Protein AF-A0A830ZNP5-F1 (afdb_monomer_lite)

Radius of gyration: 17.07 Å; chains: 1; bounding box: 39×54×34 Å

Foldseek 3Di:
DAAQDFLVVLLVLLVVLQFQSVVVVVLVVVDPPADRLLSSLLSNLLSVPDDLQRNCVNSVHPGSVRVFVVSQVRPFVSSCVSLVHDPPDTDTSNCNNVSCVVSPRGHPDVVVVVVVVVVVVVVVVVVVVVPPPPDD

Sequence (136 aa):
MATPPSLCDAERQASNCGLDISQLRALLAKIKPLSEKYKIIFYLAAAGLFSADDLAEMFNHSSGKNLNADFNKNLGANLKLHLDLDDSERVGITSLRRILFKKGYCVINDILTSRYVENSELERSASDKISTESDH

pLDDT: mean 84.54, std 15.62, range [48.25, 97.56]

Organism: NCBI:txid1160280

Secondary structure (DSSP, 8-state):
-PPPPPHHHHHHHHHHTTB-HHHHHHHHHHS-S--HHHHHHHHHHHHT-S-HHHHHHHTT-S-HHHHHHHHIIIIIHHHHHHTT--TT----HHHHHHHHHHTT-B---HHHHHHHHHHHHHHHHHHHTGGG----

Structure (mmCIF, N/CA/C/O backbone):
data_AF-A0A830ZNP5-F1
#
_entry.id   AF-A0A830ZNP5-F1
#
loop_
_atom_site.group_PDB
_atom_site.id
_atom_site.type_symbol
_atom_site.label_atom_id
_atom_site.label_alt_id
_atom_site.label_comp_id
_atom_site.label_asym_id
_atom_site.label_entity_id
_atom_site.label_seq_id
_atom_site.pdbx_PDB_ins_code
_atom_site.Cartn_x
_atom_site.Cartn_y
_atom_site.Cartn_z
_atom_site.occupancy
_atom_site.B_iso_or_equiv
_atom_site.auth_seq_id
_atom_site.auth_comp_id
_atom_site.auth_asym_id
_atom_site.auth_atom_id
_atom_site.pdbx_PDB_model_num
ATOM 1 N N . MET A 1 1 ? 14.342 1.869 -16.302 1.00 54.41 1 MET A N 1
ATOM 2 C CA . MET A 1 1 ? 13.336 2.853 -15.858 1.00 54.41 1 MET A CA 1
ATOM 3 C C . MET A 1 1 ? 11.943 2.381 -16.234 1.00 54.41 1 MET A C 1
ATOM 5 O O . MET A 1 1 ? 11.496 2.599 -17.357 1.00 54.41 1 MET A O 1
ATOM 9 N N . ALA A 1 2 ? 11.273 1.705 -15.305 1.00 69.81 2 ALA A N 1
ATOM 10 C CA . ALA A 1 2 ? 9.842 1.461 -15.419 1.00 69.81 2 ALA A CA 1
ATOM 11 C C . ALA A 1 2 ? 9.095 2.767 -15.114 1.00 69.81 2 ALA A C 1
ATOM 13 O O . ALA A 1 2 ? 9.323 3.388 -14.078 1.00 69.81 2 ALA A O 1
ATOM 14 N N . THR A 1 3 ? 8.232 3.213 -16.020 1.00 84.69 3 THR A N 1
ATOM 15 C CA . THR A 1 3 ? 7.366 4.371 -15.772 1.00 84.69 3 THR A CA 1
ATOM 16 C C . THR A 1 3 ? 6.270 3.979 -14.777 1.00 84.69 3 THR A C 1
ATOM 18 O O . THR A 1 3 ? 5.690 2.901 -14.941 1.00 84.69 3 THR A O 1
ATOM 21 N N . PRO A 1 4 ? 5.948 4.822 -13.774 1.00 90.75 4 PRO A N 1
ATOM 22 C CA . PRO A 1 4 ? 4.797 4.586 -12.915 1.00 90.75 4 PRO A CA 1
ATOM 23 C C . PRO A 1 4 ? 3.521 4.358 -13.735 1.00 90.75 4 PRO A C 1
ATOM 25 O O . PRO A 1 4 ? 3.254 5.129 -14.662 1.00 90.75 4 PRO A O 1
ATOM 28 N N . PRO A 1 5 ? 2.719 3.332 -13.410 1.00 94.50 5 PRO A N 1
ATOM 29 C CA . PRO A 1 5 ? 1.442 3.115 -14.071 1.00 94.50 5 PRO A CA 1
ATOM 30 C C . PRO A 1 5 ? 0.445 4.220 -13.703 1.00 94.50 5 PRO A C 1
ATOM 32 O O . PRO A 1 5 ? 0.613 4.930 -12.708 1.00 94.50 5 PRO A O 1
ATOM 35 N N . SER A 1 6 ? -0.638 4.330 -14.475 1.00 97.00 6 SER A N 1
ATOM 36 C CA . SER A 1 6 ? -1.767 5.173 -14.079 1.00 97.00 6 SER A CA 1
ATOM 37 C C . SER A 1 6 ? -2.411 4.654 -12.785 1.00 97.00 6 SER A C 1
ATOM 39 O O . SER A 1 6 ? -2.286 3.476 -12.433 1.00 97.00 6 SER A O 1
ATOM 41 N N . LEU A 1 7 ? -3.166 5.510 -12.087 1.00 97.00 7 LEU A N 1
ATOM 42 C CA . LEU A 1 7 ? -3.927 5.084 -10.908 1.00 97.00 7 LEU A CA 1
ATOM 43 C C . LEU A 1 7 ? -4.907 3.944 -11.233 1.00 97.00 7 LEU A C 1
ATOM 45 O O . LEU A 1 7 ? -5.028 3.001 -10.455 1.00 97.00 7 LEU A O 1
ATOM 49 N N . CYS A 1 8 ? -5.556 4.002 -12.399 1.00 97.00 8 CYS A N 1
ATOM 50 C CA . CYS A 1 8 ? -6.489 2.968 -12.846 1.00 97.00 8 CYS A CA 1
ATOM 51 C C . CYS A 1 8 ? -5.785 1.621 -13.077 1.00 97.00 8 CYS A C 1
ATOM 53 O O . CYS A 1 8 ? -6.306 0.575 -12.687 1.00 97.00 8 CYS A O 1
ATOM 55 N N . ASP A 1 9 ? -4.585 1.638 -13.660 1.00 97.06 9 ASP A N 1
ATOM 56 C CA . ASP A 1 9 ? -3.806 0.420 -13.889 1.00 97.06 9 ASP A CA 1
ATOM 57 C C . ASP A 1 9 ? -3.287 -0.175 -12.578 1.00 97.06 9 ASP A C 1
ATOM 59 O O . ASP A 1 9 ? -3.324 -1.392 -12.402 1.00 97.06 9 ASP A O 1
ATOM 63 N N . ALA A 1 10 ? -2.854 0.661 -11.630 1.00 96.81 10 ALA A N 1
ATOM 64 C CA . ALA A 1 10 ? -2.428 0.204 -10.309 1.00 96.81 10 ALA A CA 1
ATOM 65 C C . ALA A 1 10 ? -3.585 -0.437 -9.523 1.00 96.81 10 ALA A C 1
ATOM 67 O O . ALA A 1 10 ? -3.415 -1.501 -8.927 1.00 96.81 10 ALA A O 1
ATOM 68 N N . GLU A 1 11 ? -4.783 0.155 -9.573 1.00 96.75 11 GLU A N 1
ATOM 69 C CA . GLU A 1 11 ?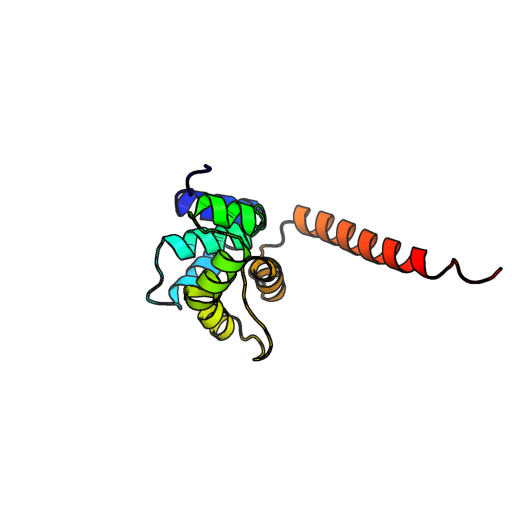 -5.996 -0.433 -8.992 1.00 96.75 11 GLU A CA 1
ATOM 70 C C . GLU A 1 11 ? -6.365 -1.762 -9.655 1.00 96.75 11 GLU A C 1
ATOM 72 O O . GLU A 1 11 ? -6.715 -2.721 -8.968 1.00 96.75 11 GLU A O 1
ATOM 77 N N . ARG A 1 12 ? -6.239 -1.855 -10.984 1.00 95.38 12 ARG A N 1
ATOM 78 C CA . ARG A 1 12 ? -6.466 -3.107 -11.715 1.00 95.38 12 ARG A CA 1
ATOM 79 C C . ARG A 1 12 ? -5.476 -4.192 -11.293 1.00 95.38 12 ARG A C 1
ATOM 81 O O . ARG A 1 12 ? -5.886 -5.323 -11.051 1.00 95.38 12 ARG A O 1
ATOM 88 N N . GLN A 1 13 ? -4.192 -3.858 -11.163 1.00 93.75 13 GLN A N 1
ATOM 89 C CA . GLN A 1 13 ? -3.168 -4.795 -10.688 1.00 93.75 13 GLN A CA 1
ATOM 90 C C . GLN A 1 13 ? -3.454 -5.275 -9.261 1.00 93.75 13 GLN A C 1
ATOM 92 O O . GLN A 1 13 ? -3.401 -6.475 -8.995 1.00 93.75 13 GLN A O 1
ATOM 97 N N . ALA A 1 14 ? -3.816 -4.358 -8.361 1.00 94.38 14 ALA A N 1
ATOM 98 C CA . ALA A 1 14 ? -4.223 -4.688 -7.001 1.00 94.38 14 ALA A CA 1
ATOM 99 C C . ALA A 1 14 ? -5.452 -5.617 -6.978 1.00 94.38 14 ALA A C 1
ATOM 101 O O . ALA A 1 14 ? -5.453 -6.617 -6.261 1.00 94.38 14 ALA A O 1
ATOM 102 N N . SER A 1 15 ? -6.458 -5.343 -7.814 1.00 93.56 15 SER A N 1
ATOM 103 C CA . SER A 1 15 ? -7.667 -6.165 -7.930 1.00 93.56 15 SER A CA 1
ATOM 104 C C . SER A 1 15 ? -7.344 -7.581 -8.401 1.00 93.56 15 SER A C 1
ATOM 106 O O . SER A 1 15 ? -7.784 -8.550 -7.786 1.00 93.56 15 SER A O 1
ATOM 108 N N . ASN A 1 16 ? -6.490 -7.711 -9.422 1.00 92.00 16 ASN A N 1
ATOM 109 C CA . ASN A 1 16 ? -6.016 -9.004 -9.921 1.00 92.00 16 ASN A CA 1
ATOM 110 C C . ASN A 1 16 ? -5.237 -9.801 -8.858 1.00 92.00 16 ASN A C 1
ATOM 112 O O . ASN A 1 16 ? -5.171 -11.026 -8.934 1.00 92.00 16 ASN A O 1
ATOM 116 N N . CYS A 1 17 ? -4.676 -9.123 -7.851 1.00 90.06 17 CYS A N 1
ATOM 117 C CA . CYS A 1 17 ? -4.011 -9.741 -6.701 1.00 90.06 17 CYS A CA 1
ATOM 118 C C . CYS A 1 17 ? -4.959 -10.057 -5.532 1.00 90.06 17 CYS A C 1
ATOM 120 O O . CYS A 1 17 ? -4.483 -10.396 -4.447 1.00 90.06 17 CYS A O 1
ATOM 122 N N . GLY A 1 18 ? -6.276 -9.953 -5.733 1.00 90.75 18 GLY A N 1
ATOM 123 C CA . GLY A 1 18 ? -7.285 -10.289 -4.731 1.00 90.75 18 GLY A CA 1
ATOM 124 C C . GLY A 1 18 ? -7.539 -9.190 -3.703 1.00 90.75 18 GLY A C 1
ATOM 125 O O . GLY A 1 18 ? -7.972 -9.494 -2.599 1.00 90.75 18 GLY A O 1
ATOM 126 N N . LEU A 1 19 ? -7.259 -7.921 -4.008 1.00 93.12 19 LEU A N 1
ATOM 127 C CA . LEU A 1 19 ? -7.597 -6.810 -3.112 1.00 93.12 19 LEU A CA 1
ATOM 128 C C . LEU A 1 19 ? -9.007 -6.272 -3.372 1.00 93.12 19 LEU A C 1
ATOM 130 O O . LEU A 1 19 ? -9.420 -6.113 -4.523 1.00 93.12 19 LEU A O 1
ATOM 134 N N . ASP A 1 20 ? -9.720 -5.924 -2.299 1.00 94.88 20 ASP A N 1
ATOM 135 C CA . ASP A 1 20 ? -11.013 -5.242 -2.383 1.00 94.88 20 ASP A CA 1
ATOM 136 C C . ASP A 1 20 ? -10.797 -3.753 -2.690 1.00 94.88 20 ASP A C 1
ATOM 138 O O . ASP A 1 20 ? -10.615 -2.917 -1.802 1.00 94.88 20 ASP A O 1
ATOM 142 N N . ILE A 1 21 ? -10.811 -3.408 -3.979 1.00 95.62 21 ILE A N 1
ATOM 143 C CA . ILE A 1 21 ? -10.576 -2.031 -4.435 1.00 95.62 21 ILE A CA 1
ATOM 144 C C . ILE A 1 21 ? -11.609 -1.052 -3.873 1.00 95.62 21 ILE A C 1
ATOM 146 O O . ILE A 1 21 ? -11.262 0.093 -3.583 1.00 95.62 21 ILE A O 1
ATOM 150 N N . SER A 1 22 ? -12.857 -1.476 -3.674 1.00 95.44 22 SER A N 1
ATOM 151 C CA . SER A 1 22 ? -13.901 -0.607 -3.126 1.00 95.44 22 SER A CA 1
ATOM 152 C C . SER A 1 22 ? -13.590 -0.226 -1.679 1.00 95.44 22 SER A C 1
ATOM 154 O O . SER A 1 22 ? -13.622 0.960 -1.334 1.00 95.44 22 SER A O 1
ATOM 156 N N . GLN A 1 23 ? -13.205 -1.198 -0.849 1.00 95.81 23 GLN A N 1
ATOM 157 C CA . GLN A 1 23 ? -12.789 -0.933 0.530 1.00 95.81 23 GLN A CA 1
ATOM 158 C C . GLN A 1 23 ? -11.489 -0.127 0.603 1.00 95.81 23 GLN A C 1
ATOM 160 O O . GLN A 1 23 ? -11.388 0.803 1.405 1.00 95.81 23 GLN A O 1
ATOM 165 N N . LEU A 1 24 ? -10.509 -0.423 -0.256 1.00 96.56 24 LEU A N 1
ATOM 166 C CA . LEU A 1 24 ? -9.252 0.325 -0.302 1.00 96.56 24 LEU A CA 1
ATOM 167 C C . LEU A 1 24 ? -9.462 1.789 -0.713 1.00 96.56 24 LEU A C 1
ATOM 169 O O . LEU A 1 24 ? -8.899 2.688 -0.087 1.00 96.56 24 LEU A O 1
ATOM 173 N N . ARG A 1 25 ? -10.324 2.064 -1.699 1.00 96.44 25 ARG A N 1
ATOM 174 C CA . ARG A 1 25 ? -10.711 3.438 -2.059 1.00 96.44 25 ARG A CA 1
ATOM 175 C C . ARG A 1 25 ? -11.372 4.156 -0.886 1.00 96.44 25 ARG A C 1
ATOM 177 O O . ARG A 1 25 ? -11.038 5.310 -0.621 1.00 96.44 25 ARG A O 1
ATOM 184 N N . ALA A 1 26 ? -12.270 3.481 -0.166 1.00 95.94 26 ALA A N 1
ATOM 185 C CA . ALA A 1 26 ? -12.917 4.040 1.019 1.00 95.94 26 ALA A CA 1
ATOM 186 C C . ALA A 1 26 ? -11.910 4.335 2.146 1.00 95.94 26 ALA A C 1
ATOM 188 O O . ALA A 1 26 ? -12.021 5.366 2.808 1.00 95.94 26 ALA A O 1
ATOM 189 N N . LEU A 1 27 ? -10.902 3.477 2.334 1.00 96.19 27 LEU A N 1
ATOM 190 C CA . LEU A 1 27 ? -9.804 3.701 3.275 1.00 96.19 27 LEU A CA 1
ATOM 191 C C . LEU A 1 27 ? -8.981 4.937 2.888 1.00 96.19 27 LEU A C 1
ATOM 193 O O . LEU A 1 27 ? -8.804 5.835 3.709 1.00 96.19 27 LEU A O 1
ATOM 197 N N . LEU A 1 28 ? -8.534 5.031 1.633 1.00 95.81 28 LEU A N 1
ATOM 198 C CA . LEU A 1 28 ? -7.748 6.173 1.156 1.00 95.81 28 LEU A CA 1
ATOM 199 C C . LEU A 1 28 ? -8.550 7.482 1.154 1.00 95.81 28 LEU A C 1
ATOM 201 O O . LEU A 1 28 ? -7.977 8.548 1.355 1.00 95.81 28 LEU A O 1
ATOM 205 N N . ALA A 1 29 ? -9.873 7.428 0.973 1.00 94.50 29 ALA A N 1
ATOM 206 C CA . ALA A 1 29 ? -10.737 8.608 1.018 1.00 94.50 29 ALA A CA 1
ATOM 207 C C . ALA A 1 29 ? -10.800 9.267 2.408 1.00 94.50 29 ALA A C 1
ATOM 209 O O . ALA A 1 29 ? -11.076 10.469 2.484 1.00 94.50 29 ALA A O 1
ATOM 210 N N . LYS A 1 30 ? -10.525 8.508 3.480 1.00 94.06 30 LYS A N 1
ATOM 211 C CA . LYS A 1 30 ? -10.429 9.021 4.859 1.00 94.06 30 LYS A CA 1
ATOM 212 C C . LYS A 1 30 ? -9.135 9.808 5.100 1.00 94.06 30 LYS A C 1
ATOM 214 O O . LYS A 1 30 ? -9.100 10.655 5.984 1.00 94.06 30 LYS A O 1
ATOM 219 N N . ILE A 1 31 ? -8.104 9.579 4.284 1.00 91.25 31 ILE A N 1
ATOM 220 C CA . ILE A 1 31 ? -6.783 10.200 4.411 1.00 91.25 31 ILE A CA 1
ATOM 221 C C . ILE A 1 31 ? -6.700 11.374 3.432 1.00 91.25 31 ILE A C 1
ATOM 223 O O . ILE A 1 31 ? -6.469 11.187 2.235 1.00 91.25 31 ILE A O 1
ATOM 227 N N . LYS A 1 32 ? -6.910 12.603 3.918 1.00 83.88 32 LYS A N 1
ATOM 228 C CA . LYS A 1 32 ? -6.813 13.820 3.097 1.00 83.88 32 LYS A CA 1
ATOM 229 C C . LYS A 1 32 ? -5.953 14.896 3.768 1.00 83.88 32 LYS A C 1
ATOM 231 O O . LYS A 1 32 ? -6.134 15.134 4.959 1.00 83.88 32 LYS A O 1
ATOM 236 N N . PRO A 1 33 ? -5.095 15.597 3.001 1.00 85.56 33 PRO A N 1
ATOM 237 C CA . PRO A 1 33 ? -4.830 15.428 1.563 1.00 85.56 33 PRO A CA 1
ATOM 238 C C . PRO A 1 33 ? -3.891 14.241 1.251 1.00 85.56 33 PRO A C 1
ATOM 240 O O . PRO A 1 33 ? -2.916 14.019 1.960 1.00 85.56 33 PRO A O 1
ATOM 243 N N . LEU A 1 34 ? -4.152 13.507 0.157 1.00 92.81 34 LEU A N 1
ATOM 244 C CA . LEU A 1 34 ? -3.297 12.415 -0.336 1.00 92.81 34 LEU A CA 1
ATOM 245 C C . LEU A 1 34 ? -3.044 12.557 -1.843 1.00 92.81 34 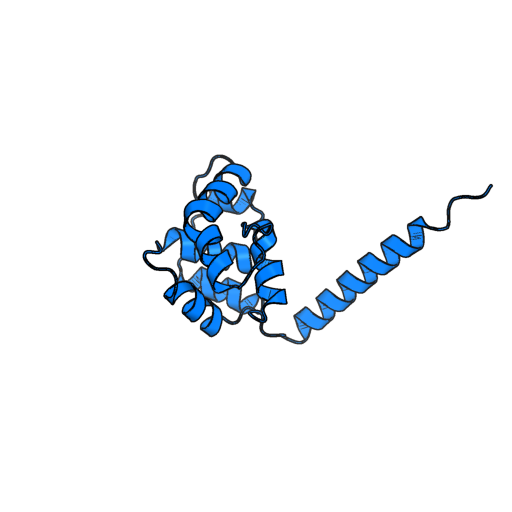LEU A C 1
ATOM 247 O O . LEU A 1 34 ? -3.992 12.568 -2.637 1.00 92.81 34 LEU A O 1
ATOM 251 N N . SER A 1 35 ? -1.770 12.650 -2.234 1.00 94.38 35 SER A N 1
ATOM 252 C CA . SER A 1 35 ? -1.369 12.807 -3.637 1.00 94.38 35 SER A CA 1
ATOM 253 C C . SER A 1 35 ? -1.588 11.528 -4.448 1.00 94.38 35 SER A C 1
ATOM 255 O O . SER A 1 35 ? -1.571 10.418 -3.913 1.00 94.38 35 SER A O 1
ATOM 257 N N . GLU A 1 36 ? -1.760 11.676 -5.763 1.00 95.75 36 GLU A N 1
ATOM 258 C CA . GLU A 1 36 ? -1.923 10.537 -6.671 1.00 95.75 36 GLU A CA 1
ATOM 259 C C . GLU A 1 36 ? -0.716 9.587 -6.635 1.00 95.75 36 GLU A C 1
ATOM 261 O O . GLU A 1 36 ? -0.911 8.378 -6.536 1.00 95.75 36 GLU A O 1
ATOM 266 N N . LYS A 1 37 ? 0.513 10.127 -6.567 1.00 95.50 37 LYS A N 1
ATOM 267 C CA . LYS A 1 37 ? 1.757 9.353 -6.394 1.00 95.50 37 LYS A CA 1
ATOM 268 C C . LYS A 1 37 ? 1.625 8.309 -5.279 1.00 95.50 37 LYS A C 1
ATOM 270 O O . LYS A 1 37 ? 1.897 7.133 -5.502 1.00 95.50 37 LYS A O 1
ATOM 275 N N . TYR A 1 38 ? 1.191 8.715 -4.084 1.00 96.06 38 TYR A N 1
ATOM 276 C CA . TYR A 1 38 ? 1.109 7.796 -2.945 1.00 96.06 38 TYR A CA 1
ATOM 277 C C . TYR A 1 38 ? -0.068 6.827 -3.032 1.00 96.06 38 TYR A C 1
ATOM 279 O O . TYR A 1 38 ? 0.041 5.724 -2.505 1.00 96.06 38 TYR A O 1
ATOM 287 N N . LYS A 1 39 ? -1.155 7.185 -3.729 1.00 97.00 39 LYS A N 1
ATOM 288 C CA . LYS A 1 39 ? -2.228 6.227 -4.041 1.00 97.00 39 LYS A CA 1
ATOM 289 C C . LYS A 1 39 ? -1.715 5.119 -4.959 1.00 97.00 39 LYS A C 1
ATOM 291 O O . LYS A 1 39 ? -1.976 3.951 -4.699 1.00 97.00 39 LYS A O 1
ATOM 296 N N . ILE A 1 40 ? -0.941 5.472 -5.988 1.00 97.44 40 ILE A N 1
ATOM 297 C CA . ILE A 1 40 ? -0.339 4.491 -6.899 1.00 97.44 40 ILE A CA 1
ATOM 298 C C . ILE A 1 40 ? 0.626 3.586 -6.122 1.00 97.44 40 ILE A C 1
ATOM 300 O O . ILE A 1 40 ? 0.462 2.368 -6.150 1.00 97.44 40 ILE A O 1
ATOM 304 N N . ILE A 1 41 ? 1.570 4.158 -5.358 1.00 96.75 41 ILE A N 1
ATOM 305 C CA . ILE A 1 41 ? 2.512 3.372 -4.535 1.00 96.75 41 ILE A CA 1
ATOM 306 C C . ILE A 1 41 ? 1.759 2.444 -3.578 1.00 96.75 41 ILE A C 1
ATOM 308 O O . ILE A 1 41 ? 2.138 1.286 -3.433 1.00 96.75 41 ILE A O 1
ATOM 312 N N . PHE A 1 42 ? 0.682 2.924 -2.949 1.00 97.44 42 PHE A N 1
ATOM 313 C CA . PHE A 1 42 ? -0.148 2.120 -2.058 1.00 97.44 42 PHE A CA 1
ATOM 314 C C . PHE A 1 42 ? -0.709 0.879 -2.750 1.00 97.44 42 PHE A C 1
ATOM 316 O O . PHE A 1 42 ? -0.544 -0.218 -2.224 1.00 97.44 42 PHE A O 1
ATOM 323 N N . TYR A 1 43 ? -1.332 1.025 -3.922 1.00 97.56 43 TYR A N 1
ATOM 324 C CA . TYR A 1 43 ? -1.908 -0.116 -4.634 1.00 97.56 43 TYR A CA 1
ATOM 325 C C . TYR A 1 43 ? -0.840 -1.106 -5.104 1.00 97.56 43 TYR A C 1
ATOM 327 O O . TYR A 1 43 ? -1.026 -2.312 -4.951 1.00 97.56 43 TYR A O 1
ATOM 335 N N . LEU A 1 44 ? 0.300 -0.620 -5.603 1.00 96.06 44 LEU A N 1
ATOM 336 C CA . LEU A 1 44 ? 1.398 -1.488 -6.039 1.00 96.06 44 LEU A CA 1
ATOM 337 C C . LEU A 1 44 ? 2.046 -2.234 -4.861 1.00 96.06 44 LEU A C 1
ATOM 339 O O . LEU A 1 44 ? 2.294 -3.438 -4.949 1.00 96.06 44 LEU A O 1
ATOM 343 N N . ALA A 1 45 ? 2.261 -1.551 -3.734 1.00 95.38 45 ALA A N 1
ATOM 344 C CA . ALA A 1 45 ? 2.771 -2.164 -2.510 1.00 95.38 45 ALA A CA 1
ATOM 345 C C . ALA A 1 45 ? 1.770 -3.167 -1.912 1.00 95.38 45 ALA A C 1
ATOM 347 O O . ALA A 1 45 ? 2.160 -4.247 -1.470 1.00 95.38 45 ALA A O 1
ATOM 348 N N . ALA A 1 46 ? 0.472 -2.849 -1.936 1.00 95.25 46 ALA A N 1
ATOM 349 C CA . ALA A 1 46 ? -0.586 -3.747 -1.484 1.00 95.25 46 ALA A CA 1
ATOM 350 C C . ALA A 1 46 ? -0.675 -5.007 -2.359 1.00 95.25 46 ALA A C 1
ATOM 352 O O . ALA A 1 46 ? -0.865 -6.101 -1.829 1.00 95.25 46 ALA A O 1
ATOM 353 N N . ALA A 1 47 ? -0.503 -4.872 -3.679 1.00 92.88 47 ALA A N 1
ATOM 354 C CA . ALA A 1 47 ? -0.457 -6.002 -4.606 1.00 92.88 47 ALA A CA 1
ATOM 355 C C . ALA A 1 47 ? 0.734 -6.933 -4.309 1.00 92.88 47 ALA A C 1
ATOM 357 O O . ALA A 1 47 ? 0.641 -8.148 -4.484 1.00 92.88 47 ALA A O 1
ATOM 358 N N . GLY A 1 48 ? 1.844 -6.374 -3.808 1.00 89.94 48 GLY A N 1
ATOM 359 C CA . GLY A 1 48 ? 3.053 -7.118 -3.450 1.00 89.94 48 GLY A CA 1
ATOM 360 C C . GLY A 1 48 ? 3.737 -7.771 -4.651 1.00 89.94 48 GLY A C 1
ATOM 361 O O . GLY A 1 48 ? 4.321 -8.839 -4.498 1.00 89.94 48 GLY A O 1
ATOM 362 N N . LEU A 1 49 ? 3.606 -7.158 -5.834 1.00 86.62 49 LEU A N 1
ATOM 363 C CA . LEU A 1 49 ? 4.232 -7.599 -7.088 1.00 86.62 49 LEU A CA 1
ATOM 364 C C . LEU A 1 49 ? 5.645 -7.035 -7.286 1.00 86.62 49 LEU A C 1
ATOM 366 O O . LEU A 1 49 ? 6.396 -7.541 -8.110 1.00 86.62 49 LEU A O 1
ATOM 370 N N . PHE A 1 50 ? 5.985 -5.984 -6.542 1.00 90.44 50 PHE A N 1
ATOM 371 C CA . PHE A 1 50 ? 7.234 -5.244 -6.661 1.00 90.44 50 PHE A CA 1
ATOM 372 C C . PHE A 1 50 ? 7.940 -5.228 -5.309 1.00 90.44 50 PHE A C 1
ATOM 374 O O . PHE A 1 50 ? 7.294 -5.062 -4.267 1.00 90.44 50 PHE A O 1
ATOM 381 N N . SER A 1 51 ? 9.263 -5.371 -5.318 1.00 91.25 51 SER A N 1
ATOM 382 C CA . SER A 1 51 ? 10.074 -5.104 -4.135 1.00 91.25 51 SER A CA 1
ATOM 383 C C . SER A 1 51 ? 10.070 -3.605 -3.803 1.00 91.25 51 SER A C 1
ATOM 385 O O . SER A 1 51 ? 9.659 -2.757 -4.601 1.00 91.25 51 SER A O 1
ATOM 387 N N . ALA A 1 52 ? 10.542 -3.248 -2.606 1.00 93.56 52 ALA A N 1
ATOM 388 C CA . ALA A 1 52 ? 10.687 -1.840 -2.244 1.00 93.56 52 ALA A CA 1
ATOM 389 C C . ALA A 1 52 ? 11.690 -1.110 -3.156 1.00 93.56 52 ALA A C 1
ATOM 391 O O . ALA A 1 52 ? 11.502 0.077 -3.415 1.00 93.56 52 ALA A O 1
ATOM 392 N N . ASP A 1 53 ? 12.719 -1.807 -3.646 1.00 94.94 53 ASP A N 1
ATOM 393 C CA . ASP A 1 53 ? 13.714 -1.242 -4.559 1.00 94.94 53 ASP A CA 1
ATOM 394 C C . ASP A 1 53 ? 13.156 -1.072 -5.979 1.00 94.94 53 ASP A C 1
ATOM 396 O O . ASP A 1 53 ? 13.371 -0.020 -6.576 1.00 94.94 53 ASP A O 1
ATOM 400 N N . ASP A 1 54 ? 12.336 -2.010 -6.472 1.00 94.94 54 ASP A N 1
ATOM 401 C CA . ASP A 1 54 ? 11.645 -1.858 -7.767 1.00 94.94 54 ASP A CA 1
ATOM 402 C C . ASP A 1 54 ? 10.738 -0.620 -7.766 1.00 94.94 54 ASP A C 1
ATOM 404 O O . ASP A 1 54 ? 10.725 0.180 -8.704 1.00 94.94 54 ASP A O 1
ATOM 408 N N . LEU A 1 55 ? 9.986 -0.429 -6.675 1.00 95.62 55 LEU A N 1
ATOM 409 C CA . LEU A 1 55 ? 9.167 0.766 -6.500 1.00 95.62 55 LEU A CA 1
ATOM 410 C C . LEU A 1 55 ? 10.038 2.017 -6.348 1.00 95.62 55 LEU A C 1
ATOM 412 O O . LEU A 1 55 ? 9.666 3.084 -6.831 1.00 95.62 55 LEU A O 1
ATOM 416 N N . ALA A 1 56 ? 11.195 1.926 -5.691 1.00 96.31 56 ALA A N 1
ATOM 417 C CA . ALA A 1 56 ? 12.085 3.072 -5.567 1.00 96.31 56 ALA A CA 1
ATOM 418 C C . ALA A 1 56 ? 12.607 3.519 -6.932 1.00 96.31 56 ALA A C 1
ATOM 420 O O . ALA A 1 56 ? 12.529 4.711 -7.225 1.00 96.31 56 ALA A O 1
ATOM 421 N N . GLU A 1 57 ? 13.035 2.590 -7.790 1.00 95.88 57 GLU A N 1
ATOM 422 C CA . GLU A 1 57 ? 13.426 2.910 -9.166 1.00 95.88 57 GLU A CA 1
ATOM 423 C C . GLU A 1 57 ? 12.257 3.551 -9.927 1.00 95.88 57 GLU A C 1
ATOM 425 O O . GLU A 1 57 ? 12.410 4.623 -10.516 1.00 95.88 57 GLU A O 1
ATOM 430 N N . MET A 1 58 ? 11.066 2.945 -9.858 1.00 95.31 58 MET A N 1
ATOM 431 C CA . MET A 1 58 ? 9.872 3.415 -10.568 1.00 95.31 58 MET A CA 1
ATOM 432 C C . MET A 1 58 ? 9.475 4.847 -10.178 1.00 95.31 58 MET A C 1
ATOM 434 O O . MET A 1 58 ? 9.060 5.635 -11.025 1.00 95.31 58 MET A O 1
ATOM 438 N N . PHE A 1 59 ? 9.628 5.211 -8.902 1.00 94.75 59 PHE A N 1
ATOM 439 C CA . PHE A 1 59 ? 9.254 6.526 -8.371 1.00 94.75 59 PHE A CA 1
ATOM 440 C C . PHE A 1 59 ? 10.444 7.474 -8.155 1.00 94.75 59 PHE A C 1
ATOM 442 O O . PHE A 1 59 ? 10.286 8.496 -7.482 1.00 94.75 59 PHE A O 1
ATOM 449 N N . ASN A 1 60 ? 11.604 7.168 -8.746 1.00 93.94 60 ASN A N 1
ATOM 450 C CA . ASN A 1 60 ? 12.821 7.983 -8.706 1.00 93.94 60 ASN A CA 1
ATOM 451 C C . ASN A 1 60 ? 13.329 8.283 -7.278 1.00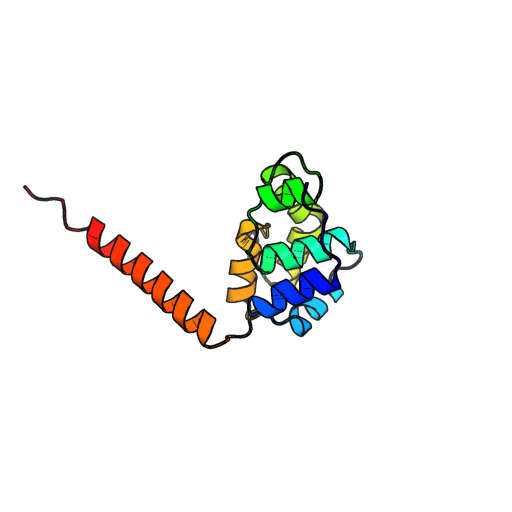 93.94 60 ASN A C 1
ATOM 453 O O . ASN A 1 60 ? 13.671 9.415 -6.932 1.00 93.94 60 ASN A O 1
ATOM 457 N N . HIS A 1 61 ? 13.351 7.256 -6.430 1.00 94.69 61 HIS A N 1
ATOM 458 C CA . HIS A 1 61 ? 13.994 7.266 -5.119 1.00 94.69 61 HIS A CA 1
ATOM 459 C C . HIS A 1 61 ? 15.338 6.533 -5.170 1.00 94.69 61 HIS A C 1
ATOM 461 O O . HIS A 1 61 ? 15.512 5.565 -5.899 1.00 94.69 61 HIS A O 1
ATOM 467 N N . SER A 1 62 ? 16.279 6.958 -4.324 1.00 93.56 62 SER A N 1
ATOM 468 C CA . SER A 1 62 ? 17.634 6.392 -4.267 1.00 93.56 62 SER A CA 1
ATOM 469 C C . SER A 1 62 ? 17.704 4.951 -3.749 1.00 93.56 62 SER A C 1
ATOM 471 O O . SER A 1 62 ? 18.700 4.276 -3.978 1.00 93.56 62 SER A O 1
ATOM 473 N N . SER A 1 63 ? 16.702 4.504 -2.986 1.00 95.94 63 SER A N 1
ATOM 474 C CA . SER A 1 63 ? 16.592 3.129 -2.485 1.00 95.94 63 SER A CA 1
ATOM 475 C C . SER A 1 63 ? 15.180 2.836 -1.979 1.00 95.94 63 SER A C 1
ATOM 477 O O . SER A 1 63 ? 14.438 3.757 -1.608 1.00 95.94 63 SER A O 1
ATOM 479 N N . GLY A 1 64 ? 14.840 1.555 -1.850 1.00 95.25 64 GLY A N 1
ATOM 480 C CA . GLY A 1 64 ? 13.617 1.090 -1.205 1.00 95.25 64 GLY A CA 1
ATOM 481 C C . GLY A 1 64 ? 13.501 1.549 0.245 1.00 95.25 64 GLY A C 1
ATOM 482 O O . GLY A 1 64 ? 12.409 1.879 0.703 1.00 95.25 64 GLY A O 1
ATOM 483 N N . LYS A 1 65 ? 14.622 1.688 0.966 1.00 95.44 65 LYS A N 1
ATOM 484 C CA . LYS A 1 65 ? 14.638 2.250 2.327 1.00 95.44 65 LYS A CA 1
ATOM 485 C C . LYS A 1 65 ? 14.204 3.718 2.339 1.00 95.44 65 LYS A C 1
ATOM 487 O O . LYS A 1 65 ? 13.399 4.106 3.189 1.00 95.44 65 LYS A O 1
ATOM 492 N N . ASN A 1 66 ? 14.714 4.526 1.407 1.00 95.06 66 ASN A N 1
ATOM 493 C CA . ASN A 1 66 ? 14.336 5.935 1.273 1.00 95.06 66 ASN A CA 1
ATOM 494 C C . ASN A 1 66 ? 12.864 6.076 0.876 1.00 95.06 66 ASN A C 1
ATOM 496 O O . ASN A 1 66 ? 12.150 6.876 1.480 1.00 95.06 66 ASN A O 1
ATOM 500 N N . LEU A 1 67 ? 12.405 5.278 -0.091 1.00 96.31 67 LEU A N 1
ATOM 501 C CA . LEU A 1 67 ? 11.001 5.254 -0.489 1.00 96.31 67 LEU A CA 1
ATOM 502 C C . LEU A 1 67 ? 10.099 4.827 0.677 1.00 96.31 67 LEU A C 1
ATOM 504 O O . LEU A 1 67 ? 9.071 5.448 0.913 1.00 96.31 67 LEU A O 1
ATOM 508 N N . ASN A 1 68 ? 10.475 3.801 1.438 1.00 95.25 68 ASN A N 1
ATOM 509 C CA . ASN A 1 68 ? 9.670 3.315 2.556 1.00 95.25 68 ASN A CA 1
ATOM 510 C C . ASN A 1 68 ? 9.538 4.358 3.679 1.00 95.25 68 ASN A C 1
ATOM 512 O O . ASN A 1 68 ? 8.462 4.509 4.257 1.00 95.25 68 ASN A O 1
ATOM 516 N N . ALA A 1 69 ? 10.609 5.102 3.974 1.00 93.44 69 ALA A N 1
ATOM 517 C CA . ALA A 1 69 ? 10.562 6.209 4.929 1.00 93.44 69 ALA A CA 1
ATOM 518 C C . ALA A 1 69 ? 9.646 7.346 4.440 1.00 93.44 69 ALA A C 1
ATOM 520 O O . ALA A 1 69 ? 8.825 7.850 5.209 1.00 93.44 69 ALA A O 1
ATOM 521 N N . ASP A 1 70 ? 9.746 7.710 3.159 1.00 94.38 70 ASP A N 1
ATOM 522 C CA . ASP A 1 70 ? 8.889 8.716 2.524 1.00 94.38 70 ASP A CA 1
ATOM 523 C C . ASP A 1 70 ? 7.413 8.280 2.510 1.00 94.38 70 ASP A C 1
ATOM 525 O O . ASP A 1 70 ? 6.531 9.016 2.956 1.00 94.38 70 ASP A O 1
ATOM 529 N N . PHE A 1 71 ? 7.138 7.038 2.114 1.00 95.25 71 PHE A N 1
ATOM 530 C CA . PHE A 1 71 ? 5.809 6.435 2.159 1.00 95.25 71 PHE A CA 1
ATOM 531 C C . PHE A 1 71 ? 5.221 6.454 3.574 1.00 95.25 71 PHE A C 1
ATOM 533 O O . PHE A 1 71 ? 4.067 6.841 3.766 1.00 95.25 71 PHE A O 1
ATOM 540 N N . ASN A 1 72 ? 6.005 6.068 4.586 1.00 92.50 72 ASN A N 1
ATOM 541 C CA . ASN A 1 72 ? 5.538 6.050 5.968 1.00 92.50 72 ASN A CA 1
ATOM 542 C C . ASN A 1 72 ? 5.150 7.455 6.459 1.00 92.50 72 ASN A C 1
ATOM 544 O O . ASN A 1 72 ? 4.087 7.613 7.059 1.00 92.50 72 ASN A O 1
ATOM 548 N N . LYS A 1 73 ? 5.960 8.470 6.132 1.00 91.12 73 LYS A N 1
ATOM 549 C CA . LYS A 1 73 ? 5.700 9.872 6.484 1.00 91.12 73 LYS A CA 1
ATOM 550 C C . LYS A 1 73 ? 4.435 10.423 5.822 1.00 91.12 73 LYS A C 1
ATOM 552 O O . LYS A 1 73 ? 3.682 11.146 6.467 1.00 91.12 73 LYS A O 1
ATOM 557 N N . ASN A 1 74 ? 4.212 10.110 4.547 1.00 92.88 74 ASN A N 1
ATOM 558 C CA . ASN A 1 74 ? 3.132 10.718 3.764 1.00 92.88 74 ASN A CA 1
ATOM 559 C C . ASN A 1 74 ? 1.813 9.931 3.812 1.00 92.88 74 ASN A C 1
ATOM 561 O O . ASN A 1 74 ? 0.751 10.508 3.594 1.00 92.88 74 ASN A O 1
ATOM 565 N N . LEU A 1 75 ? 1.860 8.627 4.090 1.00 94.38 75 LEU A N 1
ATOM 566 C CA . LEU A 1 75 ? 0.677 7.766 4.068 1.00 94.38 75 LEU A CA 1
ATOM 567 C C . LEU A 1 75 ? 0.654 6.745 5.212 1.00 94.38 75 LEU A C 1
ATOM 569 O O . LEU A 1 75 ? -0.380 6.587 5.859 1.00 94.38 75 LEU A O 1
ATOM 573 N N . GLY A 1 76 ? 1.775 6.082 5.507 1.00 92.38 76 GLY A N 1
ATOM 574 C CA . GLY A 1 76 ? 1.819 4.995 6.495 1.00 92.38 76 GLY A CA 1
ATOM 575 C C . GLY A 1 76 ? 1.355 5.388 7.904 1.00 92.38 76 GLY A C 1
ATOM 576 O O . GLY A 1 76 ? 0.614 4.633 8.528 1.00 92.38 76 GLY A O 1
ATOM 577 N N . ALA A 1 77 ? 1.719 6.577 8.393 1.00 89.44 77 ALA A N 1
ATOM 578 C CA . ALA A 1 77 ? 1.280 7.066 9.703 1.00 89.44 77 ALA A CA 1
ATOM 579 C C . ALA A 1 77 ? -0.248 7.258 9.788 1.00 89.44 77 ALA A C 1
ATOM 581 O O . ALA A 1 77 ? -0.857 6.903 10.792 1.00 89.44 77 ALA A O 1
ATOM 582 N N . ASN A 1 78 ? -0.881 7.747 8.717 1.00 92.31 78 ASN A N 1
ATOM 583 C CA . ASN A 1 78 ? -2.339 7.887 8.656 1.00 92.31 78 ASN A CA 1
ATOM 584 C C . ASN A 1 78 ? -3.033 6.529 8.495 1.00 92.31 78 ASN A C 1
ATOM 586 O O . ASN A 1 78 ? -4.062 6.279 9.119 1.00 92.31 78 ASN A O 1
ATOM 590 N N . LEU A 1 79 ? -2.457 5.624 7.695 1.00 94.00 79 LEU A N 1
ATOM 591 C CA . LEU A 1 79 ? -2.965 4.257 7.565 1.00 94.00 79 LEU A CA 1
ATOM 592 C C . LEU A 1 79 ? -2.990 3.543 8.913 1.00 94.00 79 LEU A C 1
ATOM 594 O O . LEU A 1 79 ? -3.974 2.879 9.208 1.00 94.00 79 LEU A O 1
ATOM 598 N N . LYS A 1 80 ? -1.955 3.715 9.741 1.00 93.12 80 LYS A N 1
ATOM 599 C CA . LYS A 1 80 ? -1.899 3.149 11.094 1.00 93.12 80 LYS A CA 1
ATOM 600 C C . LYS A 1 80 ? -3.139 3.513 11.922 1.00 93.12 80 LYS A C 1
ATOM 602 O O . LYS A 1 80 ? -3.748 2.625 12.507 1.00 93.12 80 LYS A O 1
ATOM 607 N N . LEU A 1 81 ? -3.548 4.786 11.897 1.00 91.25 81 LEU A N 1
ATOM 608 C CA . LEU A 1 81 ? -4.730 5.280 12.616 1.00 91.25 81 LEU A CA 1
ATOM 609 C C . LEU A 1 81 ? -6.029 4.659 12.090 1.00 91.25 81 LEU A C 1
ATOM 611 O O . LEU A 1 81 ? -6.878 4.234 12.863 1.00 91.25 81 LEU A O 1
ATOM 615 N N . HIS A 1 82 ? -6.195 4.585 10.768 1.00 92.75 82 HIS A N 1
ATOM 616 C CA . HIS A 1 82 ? -7.431 4.068 10.168 1.00 92.75 82 HIS A CA 1
ATOM 617 C C . HIS A 1 82 ? -7.526 2.544 10.129 1.00 92.75 82 HIS A C 1
ATOM 619 O O . HIS A 1 82 ? -8.615 2.007 9.931 1.00 92.75 82 HIS A O 1
ATOM 625 N N . LEU A 1 83 ? -6.396 1.859 10.278 1.00 93.00 83 LEU A N 1
ATOM 626 C CA . LEU A 1 83 ? -6.322 0.408 10.372 1.00 93.00 83 LEU A CA 1
ATOM 627 C C . LEU A 1 83 ? -6.344 -0.076 11.821 1.00 93.00 83 LEU A C 1
ATOM 629 O 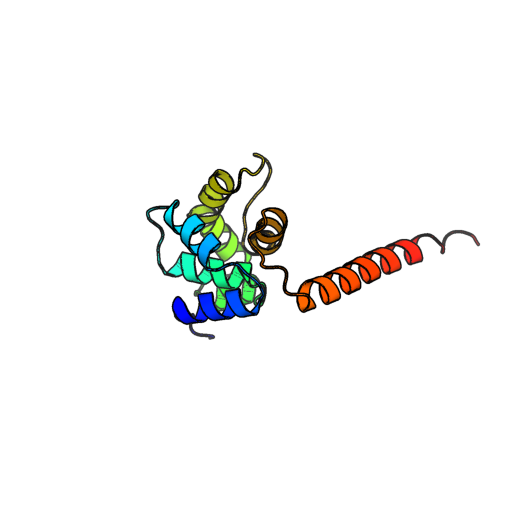O . LEU A 1 83 ? -6.348 -1.288 12.009 1.00 93.00 83 LEU A O 1
ATOM 633 N N . ASP A 1 84 ? -6.393 0.825 12.809 1.00 89.94 84 ASP A N 1
ATOM 634 C CA . ASP A 1 84 ? -6.420 0.496 14.239 1.00 89.94 84 ASP A CA 1
ATOM 635 C C . ASP A 1 84 ? -5.262 -0.447 14.610 1.00 89.94 84 ASP A C 1
ATOM 637 O O . ASP A 1 84 ? -5.451 -1.623 14.936 1.00 89.94 84 ASP A O 1
ATOM 641 N N . LEU A 1 85 ? -4.039 0.031 14.362 1.00 90.44 85 LEU A N 1
ATOM 642 C CA . LEU A 1 85 ? -2.800 -0.700 14.631 1.00 90.44 85 LEU A CA 1
ATOM 643 C C . LEU A 1 85 ? -2.129 -0.173 15.895 1.00 90.44 85 LEU A C 1
ATOM 645 O O . LEU A 1 85 ? -2.145 1.033 16.152 1.00 90.44 85 LEU A O 1
ATOM 649 N N . ASP A 1 86 ? -1.473 -1.079 16.618 1.00 87.31 86 ASP A N 1
ATOM 650 C CA . ASP A 1 86 ? -0.768 -0.763 17.856 1.00 87.31 86 ASP A CA 1
ATOM 651 C C . ASP A 1 86 ? 0.327 0.275 17.654 1.00 87.31 86 ASP A C 1
ATOM 653 O O . ASP A 1 86 ? 0.906 0.429 16.570 1.00 87.31 86 ASP A O 1
ATOM 657 N N . ASP A 1 87 ? 0.685 0.961 18.742 1.00 80.38 87 ASP A N 1
ATOM 658 C CA . ASP A 1 87 ? 1.616 2.070 18.634 1.00 80.38 87 ASP A CA 1
ATOM 659 C C . ASP A 1 87 ? 3.023 1.670 18.168 1.00 80.38 87 ASP A C 1
ATOM 661 O O . ASP A 1 87 ? 3.721 2.454 17.513 1.00 80.38 87 ASP A O 1
ATOM 665 N N . SER A 1 88 ? 3.390 0.419 18.436 1.00 81.81 88 SER A N 1
ATOM 666 C CA . SER A 1 88 ? 4.632 -0.220 18.011 1.00 81.81 88 SER A CA 1
ATOM 667 C C . SER A 1 88 ? 4.646 -0.619 16.529 1.00 81.81 88 SER A C 1
ATOM 669 O O . SER A 1 88 ? 5.724 -0.823 15.963 1.00 81.81 88 SER A O 1
ATOM 671 N N . GLU A 1 89 ? 3.489 -0.704 15.864 1.00 79.88 89 GLU A N 1
ATOM 672 C CA . GLU A 1 89 ? 3.401 -1.143 14.476 1.00 79.88 89 GLU A CA 1
ATOM 673 C C . GLU A 1 89 ? 3.693 -0.007 13.488 1.00 79.88 89 GLU A C 1
ATOM 675 O O . GLU A 1 89 ? 3.149 1.099 13.547 1.00 79.88 89 GLU A O 1
ATOM 680 N N . ARG A 1 90 ? 4.557 -0.304 12.510 1.00 79.94 90 ARG A N 1
ATOM 681 C CA . ARG A 1 90 ? 4.842 0.586 11.381 1.00 79.94 90 ARG A CA 1
ATOM 682 C C . ARG A 1 90 ? 4.218 0.046 10.101 1.00 79.94 90 ARG A C 1
ATOM 684 O O . ARG A 1 90 ? 4.483 -1.086 9.687 1.00 79.94 90 ARG A O 1
ATOM 691 N N . VAL A 1 91 ? 3.467 0.908 9.419 1.00 89.88 91 VAL A N 1
ATOM 692 C CA . VAL A 1 91 ? 2.962 0.643 8.067 1.00 89.88 91 VAL A CA 1
ATOM 693 C C . VAL A 1 91 ? 3.990 1.134 7.053 1.00 89.88 91 VAL A C 1
ATOM 695 O O . VAL A 1 91 ? 4.170 2.338 6.860 1.00 89.88 91 VAL A O 1
ATOM 698 N N . GLY A 1 92 ? 4.692 0.192 6.437 1.00 91.06 92 GLY A N 1
ATOM 699 C CA . GLY A 1 92 ? 5.630 0.430 5.348 1.00 91.06 92 GLY A CA 1
ATOM 700 C C . GLY A 1 92 ? 5.249 -0.391 4.122 1.00 91.06 92 GLY A C 1
ATOM 701 O O . GLY A 1 92 ? 4.367 -1.242 4.189 1.00 91.06 92 GLY A O 1
ATOM 702 N N . ILE A 1 93 ? 5.949 -0.166 3.016 1.00 91.94 93 ILE A N 1
ATOM 703 C CA . ILE A 1 93 ? 5.745 -0.848 1.732 1.00 91.94 93 ILE A CA 1
ATOM 704 C C . ILE A 1 93 ? 5.742 -2.368 1.912 1.00 91.94 93 ILE A C 1
ATOM 706 O O . ILE A 1 93 ? 4.802 -3.038 1.499 1.00 91.94 93 ILE A O 1
ATOM 710 N N . THR A 1 94 ? 6.745 -2.905 2.606 1.00 86.56 94 THR A N 1
ATOM 711 C CA . THR A 1 94 ? 6.901 -4.353 2.802 1.00 86.56 94 THR A CA 1
ATOM 712 C C . THR A 1 94 ? 5.854 -4.950 3.749 1.00 86.56 94 THR A C 1
ATOM 714 O O . THR A 1 94 ? 5.466 -6.103 3.588 1.00 86.56 94 THR A O 1
ATOM 717 N N . SER A 1 95 ? 5.379 -4.193 4.746 1.00 90.00 95 SER A N 1
ATOM 718 C CA . SER A 1 95 ? 4.397 -4.693 5.720 1.00 90.00 95 SER A CA 1
ATOM 719 C C . SER A 1 95 ? 2.946 -4.498 5.274 1.00 90.00 95 SER A C 1
ATOM 721 O O . SER A 1 95 ? 2.065 -5.201 5.775 1.00 90.00 95 SER A O 1
ATOM 723 N N . LEU A 1 96 ? 2.690 -3.592 4.323 1.00 94.62 96 LEU A N 1
ATOM 724 C CA . LEU A 1 96 ? 1.351 -3.149 3.940 1.00 94.62 96 LEU A CA 1
ATOM 725 C C . LEU A 1 96 ? 0.442 -4.304 3.518 1.00 94.62 96 LEU A C 1
ATOM 727 O O . LEU A 1 96 ? -0.645 -4.450 4.072 1.00 94.62 96 LEU A O 1
ATOM 731 N N . ARG A 1 97 ? 0.89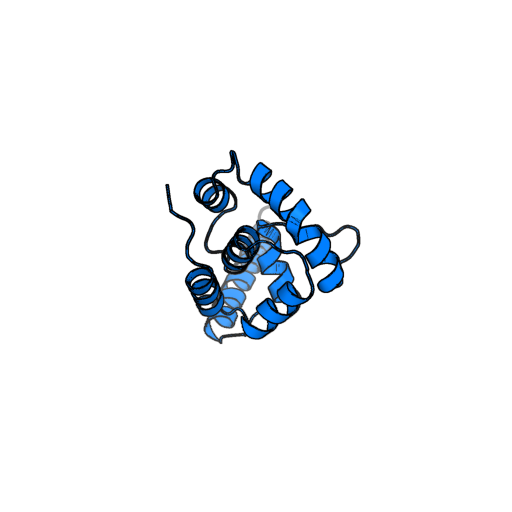0 -5.155 2.588 1.00 92.25 97 ARG A N 1
ATOM 732 C CA . ARG A 1 97 ? 0.079 -6.277 2.089 1.00 92.25 97 ARG A CA 1
ATOM 733 C C . ARG A 1 97 ? -0.371 -7.209 3.214 1.00 92.25 97 ARG A C 1
ATOM 735 O O . ARG A 1 97 ? -1.545 -7.557 3.300 1.00 92.25 97 ARG A O 1
ATOM 742 N N . ARG A 1 98 ? 0.549 -7.569 4.115 1.00 91.06 98 ARG A N 1
ATOM 743 C CA . ARG A 1 98 ? 0.257 -8.431 5.271 1.00 91.06 98 ARG A CA 1
ATOM 744 C C . ARG A 1 98 ? -0.769 -7.791 6.206 1.00 91.06 98 ARG A C 1
ATOM 746 O O . ARG A 1 98 ? -1.648 -8.482 6.710 1.00 91.06 98 ARG A O 1
ATOM 753 N N . ILE A 1 99 ? -0.648 -6.487 6.450 1.00 93.06 99 ILE A N 1
ATOM 754 C CA . ILE A 1 99 ? -1.572 -5.738 7.310 1.00 93.06 99 ILE A CA 1
ATOM 755 C C . ILE A 1 99 ? -2.970 -5.699 6.686 1.00 93.06 99 ILE A C 1
ATOM 757 O O . ILE A 1 99 ? -3.944 -6.026 7.359 1.00 93.06 99 ILE A O 1
ATOM 761 N N . LEU A 1 100 ? -3.068 -5.356 5.399 1.00 93.50 100 LEU A N 1
ATOM 762 C CA . LEU A 1 100 ? -4.338 -5.304 4.671 1.00 93.50 100 LEU A CA 1
ATOM 763 C C . LEU A 1 100 ? -5.044 -6.663 4.670 1.00 93.50 100 LEU A C 1
ATOM 765 O O . LEU A 1 100 ? -6.242 -6.722 4.936 1.00 93.50 100 LEU A O 1
ATOM 769 N N . PHE A 1 101 ? -4.294 -7.751 4.476 1.00 89.94 101 PHE A N 1
ATOM 770 C CA . PHE A 1 101 ? -4.827 -9.108 4.578 1.00 89.94 101 PHE A CA 1
ATOM 771 C C . PHE A 1 101 ? -5.419 -9.392 5.966 1.00 89.94 101 PHE A C 1
ATOM 773 O O . PHE A 1 101 ? -6.579 -9.778 6.072 1.00 89.94 101 PHE A O 1
ATOM 780 N N . LYS A 1 102 ? -4.663 -9.126 7.041 1.00 89.81 102 LYS A N 1
ATOM 781 C CA . LYS A 1 102 ? -5.136 -9.324 8.425 1.00 89.81 102 LYS A CA 1
ATOM 782 C C . LYS A 1 102 ? -6.369 -8.487 8.768 1.00 89.81 102 LYS A C 1
ATOM 784 O O . LYS A 1 102 ? -7.166 -8.895 9.604 1.00 89.81 102 LYS A O 1
ATOM 789 N N . LYS A 1 103 ? -6.508 -7.314 8.149 1.00 91.19 103 LYS A N 1
ATOM 790 C CA . LYS A 1 103 ? -7.626 -6.390 8.372 1.00 91.19 103 LYS A CA 1
ATOM 791 C C . LYS A 1 103 ? -8.802 -6.622 7.410 1.00 91.19 103 LYS A C 1
ATOM 793 O O . LYS A 1 103 ? -9.744 -5.841 7.436 1.00 91.19 103 LYS A O 1
ATOM 798 N N . GLY A 1 104 ? -8.768 -7.680 6.592 1.00 90.94 104 GLY A N 1
ATOM 799 C CA . GLY A 1 104 ? -9.896 -8.086 5.745 1.00 90.94 104 GLY A CA 1
ATOM 800 C C . GLY A 1 104 ? -10.046 -7.310 4.434 1.00 90.94 104 GLY A C 1
ATOM 801 O O . GLY A 1 104 ? -11.101 -7.372 3.815 1.00 90.94 104 GLY A O 1
ATOM 802 N N . TYR A 1 105 ? -9.003 -6.608 3.980 1.00 92.69 105 TYR A N 1
ATOM 803 C CA . TYR A 1 105 ? -9.015 -5.858 2.712 1.00 92.69 105 TYR A CA 1
ATOM 804 C C . TYR A 1 105 ? -8.663 -6.712 1.483 1.00 92.69 105 TYR A C 1
ATOM 806 O O . TYR A 1 105 ? -8.558 -6.193 0.368 1.00 92.69 105 TYR A O 1
ATOM 814 N N . CYS A 1 106 ? -8.449 -8.013 1.671 1.00 86.38 106 CYS A N 1
ATOM 815 C CA . CYS A 1 106 ? -8.277 -8.961 0.580 1.00 86.38 106 CYS A CA 1
ATOM 816 C C . CYS A 1 106 ? -9.587 -9.721 0.368 1.00 86.38 106 CYS A C 1
ATOM 818 O O . CYS A 1 106 ? -10.114 -10.324 1.301 1.00 86.38 106 CYS A O 1
ATOM 820 N N . VAL A 1 107 ? -10.081 -9.729 -0.867 1.00 78.44 107 VAL A N 1
ATOM 821 C CA . VAL A 1 107 ? -11.114 -10.667 -1.291 1.00 78.44 107 VAL A CA 1
ATOM 822 C C . VAL A 1 107 ? -10.444 -12.029 -1.371 1.00 78.44 107 VAL A C 1
ATOM 824 O O . VAL A 1 107 ? -9.502 -12.231 -2.144 1.00 78.44 107 VAL A O 1
ATOM 827 N N . ILE A 1 108 ? -10.904 -12.965 -0.549 1.00 62.84 108 ILE A N 1
ATOM 828 C CA . ILE A 1 108 ? -10.503 -14.357 -0.674 1.00 62.84 108 ILE A CA 1
ATOM 829 C C . ILE A 1 108 ? -11.012 -14.856 -2.034 1.00 62.84 108 ILE A C 1
ATOM 831 O O . ILE A 1 108 ? -12.172 -15.218 -2.181 1.00 62.84 108 ILE A O 1
ATOM 835 N N . ASN A 1 109 ? -10.147 -14.830 -3.046 1.00 55.03 109 ASN A N 1
ATOM 836 C CA . ASN A 1 109 ? -10.300 -15.688 -4.212 1.00 55.03 109 ASN A CA 1
ATOM 837 C C . ASN A 1 109 ? -9.738 -17.052 -3.812 1.00 55.03 109 ASN A C 1
ATOM 839 O O . ASN A 1 109 ? -8.595 -17.115 -3.358 1.00 55.03 109 ASN A O 1
ATOM 843 N N . ASP A 1 110 ? -10.494 -18.132 -4.011 1.00 48.88 110 ASP A N 1
ATOM 844 C CA . ASP A 1 110 ? -10.124 -19.514 -3.641 1.00 48.88 110 ASP A CA 1
ATOM 845 C C . ASP A 1 110 ? -8.712 -19.939 -4.108 1.00 48.88 110 ASP A C 1
ATOM 847 O O . ASP A 1 110 ? -8.049 -20.782 -3.498 1.00 48.88 110 ASP A O 1
ATOM 851 N N . ILE A 1 111 ? -8.196 -19.286 -5.154 1.00 51.94 111 ILE A N 1
ATOM 852 C CA . ILE A 1 111 ? -6.838 -19.457 -5.686 1.00 51.94 111 ILE A CA 1
ATOM 853 C C . ILE A 1 111 ? -5.757 -18.941 -4.713 1.00 51.94 111 ILE A C 1
ATOM 855 O O . ILE A 1 111 ? -4.708 -19.568 -4.562 1.00 51.94 111 ILE A O 1
ATOM 859 N N . LEU A 1 112 ? -5.984 -17.806 -4.045 1.00 52.31 112 LEU A N 1
ATOM 860 C CA . LEU A 1 112 ? -5.054 -17.244 -3.056 1.00 52.31 112 LEU A CA 1
ATOM 861 C C . LEU A 1 112 ? -5.122 -17.991 -1.726 1.00 52.31 112 LEU A C 1
ATOM 863 O O . LEU A 1 112 ? -4.080 -18.149 -1.096 1.00 52.31 112 LEU A O 1
ATOM 867 N N . THR A 1 113 ? -6.297 -18.497 -1.335 1.00 54.72 113 THR A N 1
ATOM 868 C CA . THR A 1 113 ? -6.417 -19.421 -0.195 1.00 54.72 113 THR A CA 1
ATOM 869 C C . THR A 1 113 ? -5.561 -20.651 -0.424 1.00 54.72 113 THR A C 1
ATOM 871 O O . THR A 1 113 ? -4.757 -20.986 0.436 1.00 54.72 113 THR A O 1
ATOM 874 N N . SER A 1 114 ? -5.659 -21.266 -1.607 1.00 54.19 114 SER A N 1
ATOM 875 C CA . SER A 1 114 ? -4.890 -22.473 -1.928 1.00 54.19 114 SER A CA 1
ATOM 876 C C . SER A 1 114 ? -3.379 -22.214 -1.898 1.00 54.19 114 SER A C 1
ATOM 878 O O . SER A 1 114 ? -2.655 -22.926 -1.213 1.00 54.19 114 SER A O 1
ATOM 880 N N . ARG A 1 115 ? -2.901 -21.129 -2.528 1.00 55.41 115 ARG A N 1
ATOM 881 C CA . ARG A 1 115 ? -1.464 -20.778 -2.511 1.00 55.41 115 ARG A CA 1
ATOM 882 C C . ARG A 1 115 ? -0.952 -20.362 -1.131 1.00 55.41 115 ARG A C 1
ATOM 884 O O . ARG A 1 115 ? 0.215 -20.576 -0.819 1.00 55.41 115 ARG A O 1
ATOM 891 N N . TYR A 1 116 ? -1.784 -19.715 -0.313 1.00 58.75 116 TYR A N 1
ATOM 892 C CA . TYR A 1 116 ? -1.396 -19.335 1.045 1.00 58.75 116 TYR A CA 1
ATOM 893 C C . TYR A 1 116 ? -1.362 -20.545 1.979 1.00 58.75 116 TYR A C 1
ATOM 895 O O . TYR A 1 116 ? -0.429 -20.649 2.769 1.00 58.75 116 TYR A O 1
ATOM 903 N N . VAL A 1 117 ? -2.327 -21.465 1.861 1.00 58.09 117 VAL A N 1
ATOM 904 C CA . VAL A 1 117 ? -2.309 -22.753 2.568 1.00 58.09 117 VAL A CA 1
ATOM 905 C C . VAL A 1 117 ? -1.035 -23.509 2.207 1.00 58.09 117 VAL A C 1
ATOM 907 O O . VAL A 1 117 ? -0.257 -23.792 3.113 1.00 58.09 117 VAL A O 1
ATOM 910 N N . GLU A 1 118 ? -0.738 -23.684 0.916 1.00 58.56 118 GLU A N 1
ATOM 911 C CA . GLU A 1 118 ? 0.494 -24.342 0.452 1.00 58.56 118 GLU A CA 1
ATOM 912 C C . GLU A 1 118 ? 1.763 -23.675 1.005 1.00 58.56 118 GLU A C 1
ATOM 914 O O . GLU A 1 118 ? 2.639 -24.352 1.542 1.00 58.56 118 GLU A O 1
ATOM 919 N N . ASN A 1 119 ? 1.862 -22.342 0.947 1.00 56.66 119 ASN A N 1
ATOM 920 C CA . ASN A 1 119 ? 3.026 -21.628 1.482 1.00 56.66 119 ASN A CA 1
ATOM 921 C C . ASN A 1 119 ? 3.128 -21.732 3.014 1.00 56.66 119 ASN A C 1
ATOM 923 O O . ASN A 1 119 ? 4.228 -21.813 3.553 1.00 56.66 119 ASN A O 1
ATOM 927 N N . SER A 1 120 ? 1.998 -21.744 3.726 1.00 61.41 120 SER A N 1
ATOM 928 C CA . SER A 1 120 ? 1.972 -21.905 5.183 1.00 61.41 120 SER A CA 1
ATOM 929 C C . SER A 1 120 ? 2.323 -23.330 5.628 1.00 61.41 120 SER A C 1
ATOM 931 O O . SER A 1 120 ? 2.958 -23.512 6.666 1.00 61.41 120 SER A O 1
ATOM 933 N N . GLU A 1 121 ? 1.959 -24.339 4.833 1.00 59.53 121 GLU A N 1
ATOM 934 C CA . GLU A 1 121 ? 2.330 -25.741 5.037 1.00 59.53 121 GLU A CA 1
ATOM 935 C C . GLU A 1 121 ? 3.811 -25.980 4.735 1.00 59.53 121 GLU A C 1
ATOM 937 O O . GLU A 1 121 ? 4.477 -26.709 5.473 1.00 59.53 121 GLU A O 1
ATOM 942 N N . LEU A 1 122 ? 4.354 -25.318 3.710 1.00 57.44 122 LEU A N 1
ATOM 943 C CA . LEU A 1 122 ? 5.785 -25.319 3.405 1.00 57.44 122 LEU A CA 1
ATOM 944 C C . LEU A 1 122 ? 6.617 -24.702 4.537 1.00 57.44 122 LEU A C 1
ATOM 946 O O . LEU A 1 122 ? 7.606 -25.303 4.952 1.00 57.44 122 LEU A O 1
ATOM 950 N N . GLU A 1 123 ? 6.208 -23.553 5.082 1.00 57.94 123 GLU A N 1
ATOM 951 C CA . GLU A 1 123 ? 6.892 -22.899 6.213 1.00 57.94 123 GLU A CA 1
ATOM 952 C C . GLU A 1 123 ? 6.858 -23.757 7.493 1.00 57.94 123 GLU A C 1
ATOM 954 O O . GLU A 1 123 ? 7.857 -23.843 8.216 1.00 57.94 123 GLU A O 1
ATOM 959 N N . ARG A 1 124 ? 5.737 -24.447 7.761 1.00 60.09 124 ARG A N 1
ATOM 960 C CA . ARG A 1 124 ? 5.648 -25.426 8.862 1.00 60.09 124 ARG A CA 1
ATOM 961 C C . ARG A 1 124 ? 6.559 -26.628 8.623 1.00 60.09 124 ARG A C 1
ATOM 963 O O . ARG A 1 124 ? 7.347 -26.973 9.495 1.00 60.09 124 ARG A O 1
ATOM 970 N N . SER A 1 125 ? 6.525 -27.197 7.420 1.00 61.09 125 SER A N 1
ATOM 971 C CA . SER A 1 125 ? 7.349 -28.355 7.051 1.00 61.09 125 SER A CA 1
ATOM 972 C C . SER A 1 125 ? 8.851 -28.048 7.075 1.00 61.09 125 SER A C 1
ATOM 974 O O . SER A 1 125 ? 9.658 -28.922 7.383 1.00 61.09 125 SER A O 1
ATOM 976 N N . ALA A 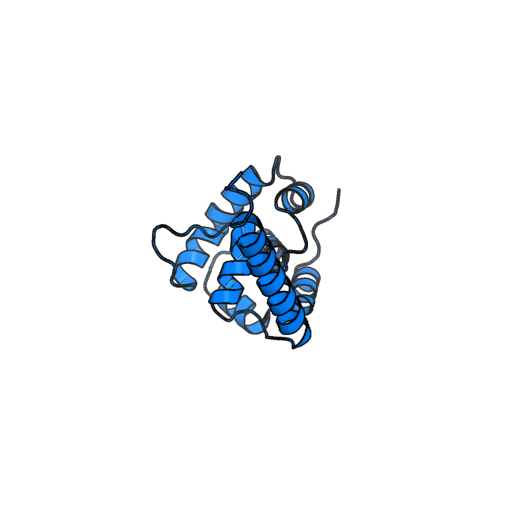1 126 ? 9.244 -26.816 6.743 1.00 60.97 126 ALA A N 1
ATOM 977 C CA . ALA A 1 126 ? 10.629 -26.361 6.829 1.00 60.97 126 ALA A CA 1
ATOM 978 C C . ALA A 1 126 ? 11.088 -26.196 8.287 1.00 60.97 126 ALA A C 1
ATOM 980 O O . ALA A 1 126 ? 12.228 -26.526 8.602 1.00 60.97 126 ALA A O 1
ATOM 981 N N . SER A 1 127 ? 10.197 -25.743 9.175 1.00 59.47 127 SER A N 1
ATOM 982 C CA . SER A 1 127 ? 10.478 -25.621 10.612 1.00 59.47 127 SER A CA 1
ATOM 983 C C . SER A 1 127 ? 10.579 -26.987 11.303 1.00 59.47 127 SER A C 1
ATOM 985 O O . SER A 1 127 ? 11.490 -27.195 12.100 1.00 59.47 127 SER A O 1
ATOM 987 N N . ASP A 1 128 ? 9.721 -27.947 10.942 1.00 57.72 128 ASP A N 1
ATOM 988 C CA . ASP A 1 128 ? 9.730 -29.299 11.526 1.00 57.72 128 ASP A CA 1
ATOM 989 C C . ASP A 1 128 ? 10.978 -30.114 11.138 1.00 57.72 128 ASP A C 1
ATOM 991 O O . ASP A 1 128 ? 11.425 -30.972 11.898 1.00 57.72 128 ASP A O 1
ATOM 995 N N . LYS A 1 129 ? 11.596 -29.825 9.983 1.00 56.84 129 LYS A N 1
ATOM 996 C CA . LYS A 1 129 ? 12.826 -30.502 9.532 1.00 56.84 129 LYS A CA 1
ATOM 997 C C . LYS A 1 129 ? 14.105 -30.033 10.228 1.00 56.84 129 LYS A C 1
ATOM 999 O O . LYS A 1 129 ? 15.099 -30.747 10.178 1.00 56.84 129 LYS A O 1
ATOM 1004 N N . ILE A 1 130 ? 14.103 -28.867 10.874 1.00 56.94 130 ILE A N 1
ATOM 1005 C CA . ILE A 1 130 ? 15.293 -28.330 11.560 1.00 56.94 130 ILE A CA 1
ATOM 1006 C C . ILE A 1 130 ? 15.436 -28.921 12.979 1.00 56.94 130 ILE A C 1
ATOM 1008 O O . ILE A 1 130 ? 16.512 -28.868 13.568 1.00 56.94 130 ILE A O 1
ATOM 1012 N N . SER A 1 131 ? 14.388 -29.553 13.521 1.00 52.94 131 SER A N 1
ATOM 1013 C CA . SER A 1 131 ? 14.375 -30.084 14.893 1.00 52.94 131 SER A CA 1
ATOM 1014 C C . SER A 1 131 ? 14.888 -31.522 15.066 1.00 52.94 131 SER A C 1
ATOM 1016 O O . SER A 1 131 ? 14.889 -32.000 16.198 1.00 52.94 131 SER A O 1
ATOM 1018 N N . THR A 1 132 ? 15.335 -32.223 14.015 1.00 54.19 132 THR A N 1
ATOM 1019 C CA . THR A 1 132 ? 15.746 -33.645 14.122 1.00 54.19 132 THR A CA 1
ATOM 1020 C C . THR A 1 132 ? 17.212 -33.951 13.793 1.00 54.19 132 THR A C 1
ATOM 1022 O O . THR A 1 132 ? 17.567 -35.121 13.713 1.00 54.19 132 THR A O 1
ATOM 1025 N N . GLU A 1 133 ? 18.088 -32.954 13.655 1.00 56.28 133 GLU A N 1
ATOM 1026 C CA . GLU A 1 133 ? 19.544 -33.177 13.546 1.00 56.28 133 GLU A CA 1
ATOM 1027 C C . GLU A 1 133 ? 20.289 -32.564 14.739 1.00 56.28 133 GLU A C 1
ATOM 1029 O O . GLU A 1 133 ? 21.067 -31.622 14.626 1.00 56.28 133 GLU A O 1
ATOM 1034 N N . SER A 1 134 ? 20.042 -33.110 15.926 1.00 54.19 134 SER A N 1
ATOM 1035 C CA . SER A 1 134 ? 20.981 -33.026 17.043 1.00 54.19 134 SER A CA 1
ATOM 1036 C C . SER A 1 134 ? 20.803 -34.290 17.871 1.00 54.19 134 SER A C 1
ATOM 1038 O O . SER A 1 134 ? 19.894 -34.350 18.686 1.00 54.19 134 SER A O 1
ATOM 1040 N N . ASP A 1 135 ? 21.559 -35.335 17.516 1.00 53.97 135 ASP A N 1
ATOM 1041 C CA . ASP A 1 135 ? 22.078 -36.375 18.422 1.00 53.97 135 ASP A CA 1
ATOM 1042 C C . ASP A 1 135 ? 22.750 -37.508 17.617 1.00 53.97 135 ASP A C 1
ATOM 1044 O O . ASP A 1 135 ? 22.157 -38.561 17.367 1.00 53.97 135 ASP A O 1
ATOM 1048 N N . HIS A 1 136 ? 24.014 -37.298 17.230 1.00 48.25 136 HIS A N 1
ATOM 1049 C CA . HIS A 1 136 ? 25.078 -38.308 17.346 1.00 48.25 136 HIS A CA 1
ATOM 1050 C C . HIS A 1 136 ? 26.468 -37.681 17.220 1.00 48.25 136 HIS A C 1
ATOM 1052 O O . HIS A 1 136 ? 26.712 -36.985 16.209 1.00 48.25 136 HIS A O 1
#